Protein AF-A0A4Z0QCK4-F1 (afdb_monomer_lite)

Sequence (132 aa):
KCGLLWSREGRLFNYVGDRQLYKNLSPDSIRKEVDASLQRLGIDYIDIYMTHWQSVPPFFTPIAETVGVLNELKAEGKIRSIGAANVDVSHIREYLKHGELDIIQAKYSILDRALETELLPLCREHGIVVQG

Secondary structure (DSSP, 8-state):
-BSEESSSSSEEEEEETTEEEEE---HHHHHHHHHHHHHHHT-S-EEEEEESS--BTTB---HHHHHHHHHHHHHTTSEEEEEEES--HHHHHHHHHHS---EEE---BTTB-GGGTTHHHHHHHTT-EEE-

Foldseek 3Di:
DFFKDQDPPAQFDDDDDPTTIHGALALVRVVVVLVVVCVVVVHQAAAEDEAADAGDPPRHDQLLRSLVSVVVCCVVRNYVAYAYEPDDPVSQVSNVVNHDHAEYEYDDDPVDHVCVPGPVVVCVVRVHHYHD

Radius of gyration: 14.87 Å; chains: 1; bounding box: 38×32×38 Å

Structure (mmCIF, N/CA/C/O backbone):
data_AF-A0A4Z0QCK4-F1
#
_entry.id   AF-A0A4Z0QCK4-F1
#
loop_
_atom_site.group_PDB
_atom_site.id
_atom_site.type_symbol
_atom_site.label_atom_id
_atom_site.label_alt_id
_atom_site.label_comp_id
_atom_site.label_asym_id
_atom_site.label_entity_id
_atom_site.label_seq_id
_atom_site.pdbx_PDB_ins_code
_atom_site.Cartn_x
_atom_site.Cartn_y
_atom_site.Cartn_z
_atom_site.occupancy
_atom_site.B_iso_or_equiv
_atom_site.auth_seq_id
_atom_site.auth_comp_id
_atom_site.auth_asym_id
_atom_site.auth_atom_id
_atom_site.pdbx_PDB_model_num
ATOM 1 N N . LYS A 1 1 ? 1.645 -7.772 -2.024 1.00 94.50 1 LYS A N 1
ATOM 2 C CA . LYS A 1 1 ? 1.978 -6.330 -1.935 1.00 94.50 1 LYS A CA 1
ATOM 3 C C . LYS A 1 1 ? 2.578 -5.865 -3.260 1.00 94.50 1 LYS A C 1
ATOM 5 O O . LYS A 1 1 ? 3.187 -6.709 -3.907 1.00 94.50 1 LYS A O 1
ATOM 10 N N . CYS A 1 2 ? 2.446 -4.587 -3.613 1.00 96.94 2 CYS A N 1
ATOM 11 C CA . CYS A 1 2 ? 3.070 -3.937 -4.776 1.00 96.94 2 CYS A CA 1
ATOM 12 C C . CYS A 1 2 ? 4.034 -2.816 -4.367 1.00 96.94 2 CYS A C 1
ATOM 14 O O . CYS A 1 2 ? 4.131 -2.460 -3.187 1.00 96.94 2 CYS A O 1
ATOM 16 N N . GLY A 1 3 ? 4.717 -2.234 -5.348 1.00 95.81 3 GLY A N 1
ATOM 17 C CA . GLY A 1 3 ? 5.482 -1.005 -5.200 1.00 95.81 3 GLY A CA 1
ATOM 18 C C . GLY A 1 3 ? 6.969 -1.202 -4.939 1.00 95.81 3 GLY A C 1
ATOM 19 O O . GLY A 1 3 ? 7.667 -0.212 -4.725 1.00 95.81 3 GLY A O 1
ATOM 20 N N . LEU A 1 4 ? 7.461 -2.448 -4.933 1.00 94.75 4 LEU A N 1
ATOM 21 C CA . LEU A 1 4 ? 8.886 -2.775 -4.826 1.00 94.75 4 LEU A CA 1
ATOM 22 C C . LEU A 1 4 ? 9.293 -3.738 -5.940 1.00 94.75 4 LEU A C 1
ATOM 24 O O . LEU A 1 4 ? 8.845 -4.883 -5.977 1.00 94.75 4 LEU A O 1
ATOM 28 N N . LEU A 1 5 ? 10.192 -3.284 -6.807 1.00 92.88 5 LEU A N 1
ATOM 29 C CA . LEU A 1 5 ? 10.566 -3.972 -8.036 1.00 92.88 5 LEU A CA 1
ATOM 30 C C . LEU A 1 5 ? 12.066 -4.231 -8.113 1.00 92.88 5 LEU A C 1
ATOM 32 O O . LEU A 1 5 ? 12.880 -3.426 -7.663 1.00 92.88 5 LEU A O 1
ATOM 36 N N . TRP A 1 6 ? 12.430 -5.317 -8.790 1.00 89.50 6 TRP A N 1
ATOM 37 C CA . TRP A 1 6 ? 13.810 -5.591 -9.206 1.00 89.50 6 TRP A CA 1
ATOM 38 C C . TRP A 1 6 ? 14.199 -4.869 -10.510 1.00 89.50 6 TRP A C 1
ATOM 40 O O . TRP A 1 6 ? 15.356 -4.925 -10.923 1.00 89.50 6 TRP A O 1
ATOM 50 N N . SER A 1 7 ? 13.245 -4.220 -11.188 1.00 76.75 7 SER A N 1
ATOM 51 C CA . SER A 1 7 ? 13.502 -3.410 -12.381 1.00 76.75 7 SER A CA 1
ATOM 52 C C . SER A 1 7 ? 14.158 -2.083 -12.001 1.00 76.75 7 SER A C 1
ATOM 54 O O . SER A 1 7 ? 13.858 -1.508 -10.961 1.00 76.75 7 SER A O 1
ATOM 56 N N . ARG A 1 8 ? 15.014 -1.546 -12.878 1.00 80.81 8 ARG A N 1
ATOM 57 C CA . ARG A 1 8 ? 15.680 -0.241 -12.686 1.00 80.81 8 ARG A CA 1
ATOM 58 C C . ARG A 1 8 ? 14.771 0.970 -12.948 1.00 80.81 8 ARG A C 1
ATOM 60 O O . ARG A 1 8 ? 15.265 2.060 -13.217 1.00 80.81 8 ARG A O 1
ATOM 67 N N . GLU A 1 9 ? 13.458 0.778 -12.898 1.00 84.75 9 GLU A N 1
ATOM 68 C CA . GLU A 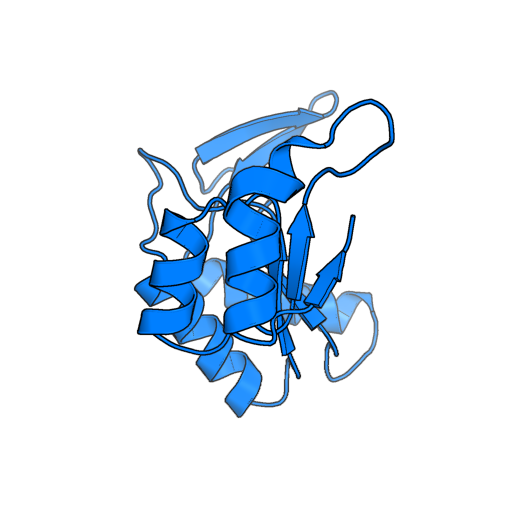1 9 ? 12.455 1.806 -13.169 1.00 84.75 9 GLU A CA 1
ATOM 69 C C . GLU A 1 9 ? 11.754 2.183 -11.862 1.00 84.75 9 GLU A C 1
ATOM 71 O O . GLU A 1 9 ? 10.862 1.477 -11.390 1.00 84.75 9 GLU A O 1
ATOM 76 N N . GLY A 1 10 ? 12.211 3.275 -11.251 1.00 91.31 10 GLY A N 1
ATOM 77 C CA . GLY A 1 10 ? 11.717 3.745 -9.962 1.00 91.31 10 GLY A CA 1
ATOM 78 C C . GLY A 1 10 ? 12.776 4.503 -9.164 1.00 91.31 10 GLY A C 1
ATOM 79 O O . GLY A 1 10 ? 13.892 4.754 -9.627 1.00 91.31 10 GLY A O 1
ATOM 80 N N . ARG A 1 11 ? 12.456 4.825 -7.909 1.00 93.19 11 ARG A N 1
ATOM 81 C CA . ARG A 1 11 ? 13.432 5.332 -6.934 1.00 93.19 11 ARG A CA 1
ATOM 82 C C . ARG A 1 11 ? 14.221 4.162 -6.353 1.00 93.19 11 ARG A C 1
ATOM 84 O O . ARG A 1 11 ? 13.617 3.282 -5.751 1.00 93.19 11 ARG A O 1
ATOM 91 N N . LEU A 1 12 ? 15.554 4.184 -6.429 1.00 94.12 12 LEU A N 1
ATOM 92 C CA . LEU A 1 12 ? 16.386 3.198 -5.725 1.00 94.12 12 LEU A CA 1
ATOM 93 C C . LEU A 1 12 ? 16.051 3.201 -4.224 1.00 94.12 12 LEU A C 1
ATOM 95 O O . LEU A 1 12 ? 16.148 4.239 -3.565 1.00 94.12 12 LEU A O 1
ATOM 99 N N . PHE A 1 13 ? 15.649 2.041 -3.712 1.00 93.25 13 PHE A N 1
ATOM 100 C CA . PHE A 1 13 ? 15.228 1.845 -2.331 1.00 93.25 13 PHE A CA 1
ATOM 101 C C . PHE A 1 13 ? 16.287 1.132 -1.502 1.00 93.25 13 PHE A C 1
ATOM 103 O O . PHE A 1 13 ? 16.621 1.611 -0.423 1.00 93.25 13 PHE A O 1
ATOM 110 N N . ASN A 1 14 ? 16.798 -0.004 -1.982 1.00 94.12 14 ASN A N 1
ATOM 111 C CA . ASN A 1 14 ? 17.777 -0.788 -1.235 1.00 94.12 14 ASN A CA 1
ATOM 112 C C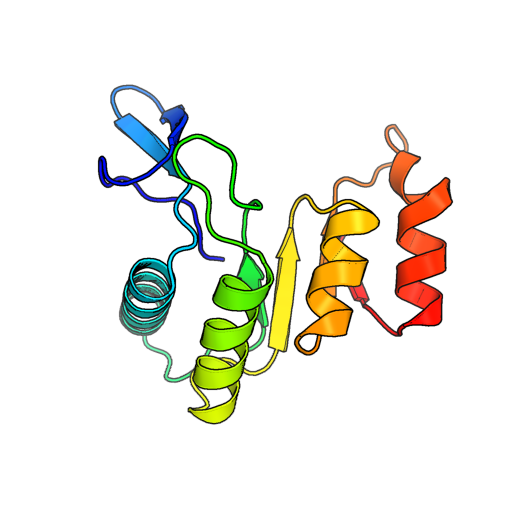 . ASN A 1 14 ? 18.616 -1.695 -2.149 1.00 94.12 14 ASN A C 1
ATOM 114 O O . ASN A 1 14 ? 18.288 -1.885 -3.321 1.00 94.12 14 ASN A O 1
ATOM 118 N N . TYR A 1 15 ? 19.667 -2.285 -1.585 1.00 93.50 15 TYR A N 1
ATOM 119 C CA . TYR A 1 15 ? 20.454 -3.360 -2.178 1.00 93.50 15 TYR A CA 1
ATOM 120 C C . TYR A 1 15 ? 20.185 -4.672 -1.436 1.00 93.50 15 TYR A C 1
ATOM 122 O O . TYR A 1 15 ? 20.148 -4.706 -0.208 1.00 93.50 15 TYR A O 1
ATOM 130 N N . VAL A 1 16 ? 20.008 -5.760 -2.183 1.00 91.50 16 VAL A N 1
ATOM 131 C CA . VAL A 1 16 ? 19.875 -7.122 -1.655 1.00 91.50 16 VAL A CA 1
ATOM 132 C C . VAL A 1 16 ? 20.945 -7.974 -2.324 1.00 91.50 16 VAL A C 1
ATOM 134 O O . VAL A 1 16 ? 20.767 -8.444 -3.447 1.00 91.50 16 VAL A O 1
ATOM 137 N N . GLY A 1 17 ? 22.088 -8.117 -1.650 1.00 92.50 17 GLY A N 1
ATOM 138 C CA . GLY A 1 17 ? 23.292 -8.672 -2.266 1.00 92.50 17 GLY A CA 1
ATOM 139 C C . GLY A 1 17 ? 23.774 -7.780 -3.412 1.00 92.50 17 GLY A C 1
ATOM 140 O O . GLY A 1 17 ? 24.029 -6.595 -3.216 1.00 92.50 17 GLY A O 1
ATOM 141 N N . ASP A 1 18 ? 23.863 -8.348 -4.609 1.00 92.38 18 ASP A N 1
ATOM 142 C CA . ASP A 1 18 ? 24.233 -7.667 -5.854 1.00 92.38 18 ASP A CA 1
ATOM 143 C C . ASP A 1 18 ? 23.038 -7.026 -6.585 1.00 92.38 18 ASP A C 1
ATOM 145 O O . ASP A 1 18 ? 23.212 -6.335 -7.592 1.00 92.38 18 ASP A O 1
ATOM 149 N N . ARG A 1 19 ? 21.811 -7.230 -6.090 1.00 91.94 19 ARG A N 1
ATOM 150 C CA . ARG A 1 19 ? 20.585 -6.738 -6.729 1.00 91.94 19 ARG A CA 1
ATOM 151 C C . ARG A 1 19 ? 20.132 -5.413 -6.143 1.00 91.94 19 ARG A C 1
ATOM 153 O O . ARG A 1 19 ? 20.203 -5.185 -4.939 1.00 91.94 19 ARG A O 1
ATOM 160 N N . GLN A 1 20 ? 19.587 -4.564 -7.004 1.00 94.19 20 GLN A N 1
ATOM 161 C CA . GLN A 1 20 ? 18.966 -3.298 -6.629 1.00 94.19 20 GLN A CA 1
ATOM 162 C C . GLN A 1 20 ? 17.447 -3.456 -6.570 1.00 94.19 20 GLN A C 1
ATOM 164 O O . GLN A 1 20 ? 16.845 -4.087 -7.438 1.00 94.19 20 GLN A O 1
ATOM 169 N N . LEU A 1 21 ? 16.841 -2.867 -5.545 1.00 93.94 21 LEU A N 1
ATOM 170 C CA . LEU A 1 21 ? 15.402 -2.835 -5.325 1.00 93.94 21 LEU A CA 1
ATOM 171 C C . LEU A 1 21 ? 14.915 -1.393 -5.462 1.00 93.94 21 LEU A C 1
ATOM 173 O O . LEU A 1 21 ? 15.510 -0.482 -4.881 1.00 93.94 21 LEU A O 1
ATOM 177 N N . TYR A 1 22 ? 13.834 -1.187 -6.203 1.00 95.31 22 TYR A N 1
ATOM 178 C CA . TYR A 1 22 ? 13.304 0.129 -6.550 1.00 95.31 22 TYR A CA 1
ATOM 179 C C . TYR A 1 22 ? 11.860 0.291 -6.082 1.00 95.31 22 TYR A C 1
ATOM 181 O O . TYR A 1 22 ? 11.093 -0.667 -6.088 1.00 95.31 22 TYR A O 1
ATOM 189 N N . LYS A 1 23 ? 11.489 1.512 -5.692 1.00 95.62 23 LYS A N 1
ATOM 190 C CA . LYS A 1 23 ? 10.113 1.929 -5.415 1.00 95.62 23 LYS A CA 1
ATOM 191 C C . LYS A 1 23 ? 9.468 2.499 -6.670 1.00 95.62 23 LYS A C 1
ATOM 193 O O . LYS A 1 23 ? 10.010 3.442 -7.249 1.00 95.62 23 LYS A O 1
ATOM 198 N N . ASN A 1 24 ? 8.304 1.975 -7.033 1.00 97.19 24 ASN A N 1
ATOM 199 C CA . ASN A 1 24 ? 7.500 2.473 -8.143 1.00 97.19 24 ASN A CA 1
ATOM 200 C C . ASN A 1 24 ? 6.027 2.124 -7.903 1.00 97.19 24 ASN A C 1
ATOM 202 O O . ASN A 1 24 ? 5.674 0.953 -7.886 1.00 97.19 24 ASN A O 1
ATOM 206 N N . LEU A 1 25 ? 5.187 3.137 -7.698 1.00 97.44 25 LEU A N 1
ATOM 207 C CA . LEU A 1 25 ? 3.741 2.977 -7.515 1.00 97.44 25 LEU A CA 1
ATOM 208 C C . LEU A 1 25 ? 2.946 3.577 -8.680 1.00 97.44 25 LEU A C 1
ATOM 210 O O . LEU A 1 25 ? 1.785 3.937 -8.508 1.00 97.44 25 LEU A O 1
ATOM 214 N N . SER A 1 26 ? 3.549 3.698 -9.866 1.00 97.62 26 SER A N 1
ATOM 215 C CA . SER A 1 26 ? 2.801 4.136 -11.042 1.00 97.62 26 SER A CA 1
ATOM 216 C C . SER A 1 26 ? 1.657 3.156 -11.350 1.00 97.62 26 SER A C 1
ATOM 218 O O . SER A 1 26 ? 1.810 1.947 -11.123 1.00 97.62 26 SER A O 1
ATOM 220 N N . PRO A 1 27 ? 0.526 3.637 -11.899 1.00 98.06 27 PRO A N 1
ATOM 221 C CA . PRO A 1 27 ? -0.589 2.775 -12.289 1.00 98.06 27 PRO A CA 1
ATOM 222 C C . PRO A 1 27 ? -0.165 1.577 -13.150 1.00 98.06 27 PRO A C 1
ATOM 224 O O . PRO A 1 27 ? -0.535 0.435 -12.869 1.00 98.06 27 PRO A O 1
ATOM 227 N N . ASP A 1 28 ? 0.702 1.818 -14.134 1.00 97.62 28 ASP A N 1
ATOM 228 C CA . ASP A 1 28 ? 1.231 0.779 -15.019 1.00 97.62 28 ASP A CA 1
ATOM 229 C C . ASP A 1 28 ? 2.064 -0.269 -14.275 1.00 97.62 28 ASP A C 1
ATOM 231 O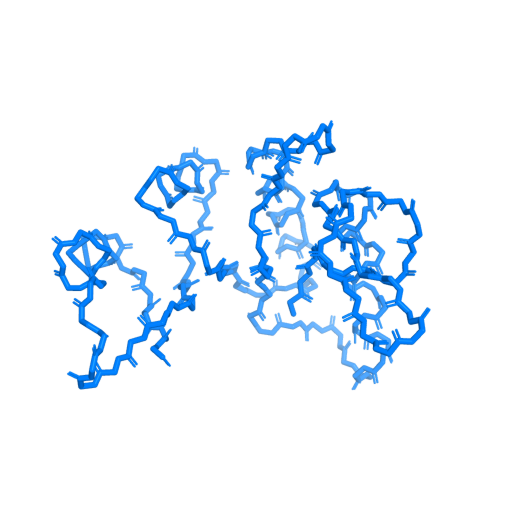 O . ASP A 1 28 ? 1.984 -1.460 -14.588 1.00 97.62 28 ASP A O 1
ATOM 235 N N . SER A 1 29 ? 2.868 0.151 -13.290 1.00 97.62 29 SER A N 1
ATOM 236 C CA . SER A 1 29 ? 3.632 -0.778 -12.454 1.00 97.62 29 SER A CA 1
ATOM 237 C C . SER A 1 29 ? 2.696 -1.669 -11.653 1.00 97.62 29 SER A C 1
ATOM 239 O O . SER A 1 29 ? 2.816 -2.892 -11.696 1.00 97.62 29 SER A O 1
ATOM 241 N N . ILE A 1 30 ? 1.717 -1.066 -10.978 1.00 98.38 30 ILE A N 1
ATOM 242 C CA . ILE A 1 30 ? 0.782 -1.781 -10.107 1.00 98.38 30 ILE A CA 1
ATOM 243 C C . ILE A 1 30 ? -0.020 -2.818 -10.904 1.00 98.38 30 ILE A C 1
ATOM 245 O O . ILE A 1 30 ? -0.154 -3.956 -10.451 1.00 98.38 30 ILE A O 1
ATOM 249 N N . ARG A 1 31 ? -0.482 -2.477 -12.117 1.00 98.44 31 ARG A N 1
ATOM 250 C CA . ARG A 1 31 ? -1.171 -3.424 -13.014 1.00 98.44 31 ARG A CA 1
ATOM 251 C C . ARG A 1 31 ? -0.284 -4.609 -13.405 1.00 98.44 31 ARG A C 1
ATOM 253 O O . ARG A 1 31 ? -0.705 -5.758 -13.300 1.00 98.44 31 ARG A O 1
ATOM 260 N N . LYS A 1 32 ? 0.974 -4.359 -13.778 1.00 97.88 32 LYS A N 1
ATOM 261 C CA . LYS A 1 32 ? 1.931 -5.437 -14.088 1.00 97.88 32 LYS A CA 1
ATOM 262 C C . LYS A 1 32 ? 2.222 -6.309 -12.863 1.00 97.88 32 LYS A C 1
ATOM 264 O O . LYS A 1 32 ? 2.315 -7.530 -12.973 1.00 97.88 32 LYS A O 1
ATOM 269 N N . GLU A 1 33 ? 2.376 -5.697 -11.690 1.00 98.12 33 GLU A N 1
ATOM 270 C CA . GLU A 1 33 ? 2.683 -6.398 -10.443 1.00 98.12 33 GLU A CA 1
ATOM 271 C C . GLU A 1 33 ? 1.535 -7.289 -9.964 1.00 98.12 33 GLU A C 1
ATOM 273 O O . GLU A 1 33 ? 1.801 -8.395 -9.475 1.00 98.12 33 GLU A O 1
ATOM 278 N N . VAL A 1 34 ? 0.279 -6.839 -10.082 1.00 98.44 34 VAL A N 1
ATOM 279 C CA . VAL A 1 34 ? -0.885 -7.647 -9.692 1.00 98.44 34 VAL A CA 1
ATOM 280 C C . VAL A 1 34 ? -1.056 -8.831 -10.637 1.00 98.44 34 VAL A C 1
ATOM 28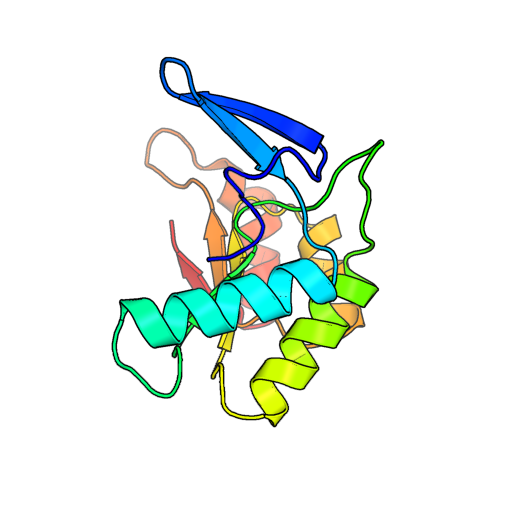2 O O . VAL A 1 34 ? -1.141 -9.955 -10.149 1.00 98.44 34 VAL A O 1
ATOM 285 N N . ASP A 1 35 ? -0.950 -8.631 -11.955 1.00 98.31 35 ASP A N 1
ATOM 286 C CA . ASP A 1 35 ? -1.064 -9.712 -12.944 1.00 98.31 35 ASP A CA 1
ATOM 287 C C . ASP A 1 35 ? 0.031 -10.765 -12.744 1.00 98.31 35 ASP A C 1
ATOM 289 O O . ASP A 1 35 ? -0.238 -11.966 -12.672 1.00 98.31 35 ASP A O 1
ATOM 293 N N . ALA A 1 36 ? 1.273 -10.321 -12.536 1.00 97.94 36 ALA A N 1
ATOM 294 C CA . ALA A 1 36 ? 2.375 -11.225 -12.237 1.00 97.94 36 ALA A CA 1
ATOM 295 C C . ALA A 1 36 ? 2.193 -11.944 -10.886 1.00 97.94 36 ALA A C 1
ATOM 297 O O . ALA A 1 36 ? 2.684 -13.059 -10.709 1.00 97.94 36 ALA A O 1
ATOM 298 N N . SER A 1 37 ? 1.520 -11.324 -9.911 1.00 98.19 37 SER A N 1
ATOM 299 C CA . SER A 1 37 ? 1.217 -11.960 -8.621 1.00 98.19 37 SER A CA 1
ATOM 300 C C . SER A 1 37 ? 0.153 -13.043 -8.763 1.00 98.19 37 SER A C 1
ATOM 302 O O . SER A 1 37 ? 0.374 -14.149 -8.273 1.00 98.19 37 SER A O 1
ATOM 304 N N . LEU A 1 38 ? -0.940 -12.748 -9.468 1.00 98.56 38 LEU A N 1
ATOM 305 C CA . LEU A 1 38 ? -2.007 -13.702 -9.781 1.00 98.56 38 LEU A CA 1
ATOM 306 C C . LEU A 1 38 ? -1.447 -14.919 -10.525 1.00 98.56 38 LEU A C 1
ATOM 308 O O . LEU A 1 38 ? -1.636 -16.053 -10.091 1.00 98.56 38 LEU A O 1
ATOM 312 N N . GLN A 1 39 ? -0.635 -14.681 -11.562 1.00 98.50 39 GLN A N 1
ATOM 313 C CA . GLN A 1 39 ? 0.015 -15.746 -12.327 1.00 98.50 39 GLN A CA 1
ATOM 314 C C . GLN A 1 39 ? 0.929 -16.624 -11.460 1.00 98.50 39 GLN A C 1
ATOM 316 O O . GLN A 1 39 ? 0.874 -17.847 -11.556 1.00 98.50 39 GLN A O 1
ATOM 321 N N . ARG A 1 40 ? 1.780 -16.024 -10.612 1.00 98.38 40 ARG A N 1
ATOM 322 C CA . ARG A 1 40 ? 2.699 -16.785 -9.742 1.00 98.38 40 ARG A CA 1
ATOM 323 C C . ARG A 1 40 ? 1.969 -17.630 -8.704 1.00 98.38 40 ARG A C 1
ATOM 325 O O . ARG A 1 40 ? 2.467 -18.691 -8.344 1.00 98.38 40 ARG A O 1
ATOM 332 N N . LEU A 1 41 ? 0.853 -17.126 -8.185 1.00 98.19 41 LEU A N 1
ATOM 333 C CA . LEU A 1 41 ? 0.064 -17.809 -7.163 1.00 98.19 41 LEU A CA 1
ATOM 334 C C . LEU A 1 41 ? -0.923 -18.820 -7.761 1.00 98.19 41 LEU A C 1
ATOM 336 O O . LEU A 1 41 ? -1.383 -19.693 -7.033 1.00 98.19 41 LEU A O 1
ATOM 340 N N . GLY A 1 42 ? -1.230 -18.725 -9.058 1.00 98.44 42 GLY A N 1
ATOM 341 C CA . GLY A 1 42 ? -2.214 -19.585 -9.715 1.00 98.44 42 GLY A CA 1
ATOM 342 C C . GLY A 1 42 ? -3.637 -19.346 -9.206 1.00 98.44 42 GLY A C 1
ATOM 343 O O . GLY A 1 42 ? -4.393 -20.301 -9.056 1.00 98.44 42 GLY A O 1
ATOM 344 N N . ILE A 1 43 ? -3.973 -18.091 -8.894 1.00 98.56 43 ILE A N 1
ATOM 345 C CA . ILE A 1 43 ? -5.282 -17.672 -8.371 1.00 98.56 43 ILE A CA 1
ATOM 346 C C . ILE A 1 43 ? -5.855 -16.535 -9.218 1.00 98.56 43 ILE A C 1
ATOM 348 O O . ILE A 1 43 ? -5.101 -15.749 -9.790 1.00 98.56 43 ILE A O 1
ATOM 352 N N . ASP A 1 44 ? -7.181 -16.417 -9.242 1.00 98.12 44 ASP A N 1
ATOM 353 C CA . ASP A 1 44 ? -7.883 -15.420 -10.062 1.00 98.12 44 ASP A CA 1
ATOM 354 C C . ASP A 1 44 ? -8.033 -14.055 -9.372 1.00 98.12 44 ASP A C 1
ATOM 356 O O . ASP A 1 44 ? -8.232 -13.039 -10.036 1.00 98.12 44 ASP A O 1
ATOM 360 N N . TYR A 1 45 ? -7.920 -14.012 -8.041 1.00 98.69 45 TYR A N 1
ATOM 361 C CA . TYR A 1 45 ? -8.013 -12.780 -7.261 1.00 98.69 45 TYR A CA 1
ATOM 362 C C . TYR A 1 45 ? -7.137 -12.829 -6.002 1.00 98.69 45 TYR A C 1
ATOM 364 O O . TYR A 1 45 ? -6.790 -13.901 -5.509 1.00 98.69 45 TYR A O 1
ATOM 372 N N . ILE A 1 46 ? -6.818 -11.659 -5.445 1.00 98.75 46 ILE A N 1
ATOM 373 C CA . ILE A 1 46 ? -6.123 -11.507 -4.158 1.00 98.75 46 ILE A CA 1
ATOM 374 C C . ILE A 1 46 ? -7.085 -10.898 -3.133 1.00 98.75 46 ILE A C 1
ATOM 376 O O . ILE A 1 46 ? -7.626 -9.819 -3.362 1.00 98.75 46 ILE A O 1
ATOM 380 N N . ASP A 1 47 ? -7.278 -11.544 -1.978 1.00 98.62 47 ASP A N 1
ATOM 381 C CA . ASP A 1 47 ? -8.168 -11.009 -0.937 1.00 98.62 47 ASP A CA 1
ATOM 382 C C . ASP A 1 47 ? -7.721 -9.624 -0.452 1.00 98.62 47 ASP A C 1
ATOM 384 O O . ASP A 1 47 ? -8.511 -8.690 -0.449 1.00 98.62 47 ASP A O 1
ATOM 388 N N . ILE A 1 48 ? -6.441 -9.460 -0.107 1.00 98.25 48 ILE A N 1
ATOM 389 C CA . ILE A 1 48 ? -5.886 -8.188 0.372 1.00 98.25 48 ILE A CA 1
ATOM 390 C C . ILE A 1 48 ? -4.655 -7.824 -0.453 1.00 98.25 48 ILE A C 1
ATOM 392 O O . ILE A 1 48 ? -3.614 -8.486 -0.373 1.00 98.25 48 ILE A O 1
ATOM 396 N N . TYR A 1 49 ? -4.741 -6.734 -1.214 1.00 98.50 49 TYR A N 1
ATOM 397 C CA . TYR A 1 49 ? -3.611 -6.203 -1.965 1.00 98.50 49 TYR A CA 1
ATOM 398 C C . TYR A 1 49 ? -3.138 -4.886 -1.361 1.00 98.50 49 TYR A C 1
ATOM 400 O O . TYR A 1 49 ? -3.922 -3.965 -1.163 1.00 98.50 49 TYR A O 1
ATOM 408 N N . MET A 1 50 ? -1.843 -4.810 -1.035 1.00 98.56 50 MET A N 1
ATOM 409 C CA . MET A 1 50 ? -1.292 -3.672 -0.297 1.00 98.56 50 MET A CA 1
ATOM 410 C C . MET A 1 50 ? -0.132 -2.992 -1.010 1.00 98.56 50 MET A C 1
ATOM 412 O O . MET A 1 50 ? 0.761 -3.683 -1.508 1.00 98.56 50 MET A O 1
ATOM 416 N N . THR A 1 51 ? -0.044 -1.666 -0.925 1.00 98.31 51 THR A N 1
ATOM 417 C CA . THR A 1 51 ? 1.210 -0.959 -1.226 1.00 98.31 51 THR A CA 1
ATOM 418 C C . THR A 1 51 ? 2.250 -1.277 -0.161 1.00 98.31 51 THR A C 1
ATOM 420 O O . THR A 1 51 ? 1.971 -1.162 1.033 1.00 98.31 51 THR A O 1
ATOM 423 N N . HIS A 1 52 ? 3.457 -1.673 -0.557 1.00 97.25 52 HIS A N 1
ATOM 424 C CA . HIS A 1 52 ? 4.512 -2.010 0.398 1.00 97.25 52 HIS A CA 1
ATOM 425 C C . HIS A 1 52 ? 5.111 -0.757 1.052 1.00 97.25 52 HIS A C 1
ATOM 427 O O . HIS A 1 52 ? 5.404 -0.762 2.243 1.00 97.25 52 HIS A O 1
ATOM 433 N N . TRP A 1 53 ? 5.284 0.308 0.278 1.00 96.75 53 TRP A N 1
ATOM 434 C CA . TRP A 1 53 ? 5.766 1.611 0.724 1.00 96.75 53 TRP A CA 1
ATOM 435 C C . TRP A 1 53 ? 5.167 2.682 -0.171 1.00 96.75 53 TRP A C 1
ATOM 437 O O . TRP A 1 53 ? 5.003 2.428 -1.360 1.00 96.75 53 TRP A O 1
ATOM 447 N N . GLN A 1 54 ? 4.934 3.878 0.367 1.00 96.44 54 GLN A N 1
ATOM 448 C CA . GLN A 1 54 ? 4.504 5.012 -0.449 1.00 96.44 54 GLN A CA 1
ATOM 449 C C . GLN A 1 54 ? 5.633 5.513 -1.362 1.00 96.44 54 GLN A C 1
ATOM 451 O O . GLN A 1 54 ? 6.828 5.305 -1.092 1.00 96.44 54 GLN A O 1
ATOM 456 N N . SER A 1 55 ? 5.236 6.135 -2.473 1.00 94.94 55 SER A N 1
ATOM 457 C CA . SER A 1 55 ? 6.154 6.692 -3.463 1.00 94.94 55 SER A CA 1
ATOM 458 C C . SER A 1 55 ? 6.898 7.894 -2.872 1.00 94.94 55 SER A C 1
ATOM 460 O O . SER A 1 55 ? 6.411 8.564 -1.962 1.00 94.94 55 SER A O 1
ATOM 462 N N . VAL A 1 56 ? 8.108 8.163 -3.364 1.00 92.81 56 VAL A N 1
ATOM 463 C CA . VAL A 1 56 ? 8.935 9.271 -2.867 1.00 92.81 56 VAL A CA 1
ATOM 464 C C . VAL A 1 56 ? 9.719 9.907 -4.020 1.00 92.81 56 VAL A C 1
ATOM 466 O O . VAL A 1 56 ? 10.108 9.198 -4.951 1.00 92.81 56 VAL A O 1
ATOM 469 N N . PRO A 1 57 ? 10.024 11.217 -3.968 1.00 92.94 57 PRO A N 1
ATOM 470 C CA . PRO A 1 57 ? 10.837 11.876 -4.988 1.00 92.94 57 PRO A CA 1
ATOM 471 C C . PRO A 1 57 ? 12.204 11.199 -5.232 1.00 92.94 57 PRO A C 1
ATOM 473 O O . PRO A 1 57 ? 12.767 10.591 -4.315 1.00 92.94 57 PRO A O 1
ATOM 476 N N . PRO A 1 58 ? 12.799 11.324 -6.436 1.00 92.38 58 PRO A N 1
ATOM 477 C CA . PRO A 1 58 ? 12.256 12.021 -7.605 1.00 92.38 58 PRO A CA 1
ATOM 478 C C . PRO A 1 58 ? 11.261 11.176 -8.417 1.00 92.38 58 PRO A C 1
ATOM 480 O O . PRO A 1 58 ? 10.640 11.702 -9.330 1.00 92.38 58 PRO A O 1
ATOM 483 N N . PHE A 1 59 ? 11.091 9.890 -8.092 1.00 93.12 59 PHE A N 1
ATOM 484 C CA . PHE A 1 59 ? 10.133 9.009 -8.760 1.00 93.12 59 PHE A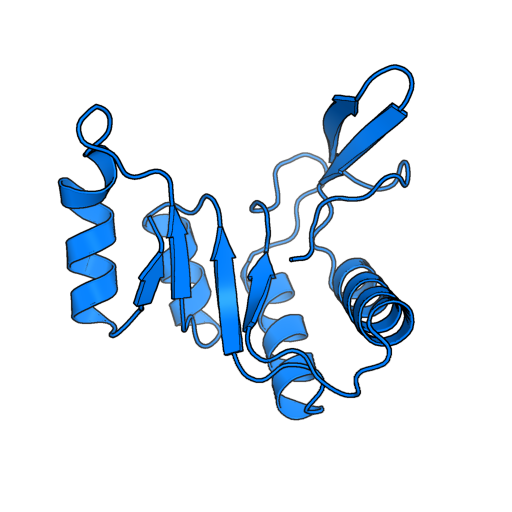 CA 1
ATOM 485 C C . PHE A 1 59 ? 8.834 8.962 -7.948 1.00 93.12 59 PHE A C 1
ATOM 487 O O . PHE A 1 59 ? 8.557 8.012 -7.212 1.00 93.12 59 PHE A O 1
ATOM 494 N N . PHE A 1 60 ? 8.097 10.068 -8.005 1.00 96.12 60 PHE A N 1
ATOM 495 C CA . PHE A 1 60 ? 6.909 10.292 -7.194 1.00 96.12 60 PHE A CA 1
ATOM 496 C C . PHE A 1 60 ? 5.640 9.970 -7.983 1.00 96.12 60 PHE A C 1
ATOM 498 O O . PHE A 1 60 ? 5.445 10.472 -9.086 1.00 96.12 60 PHE A O 1
ATOM 505 N N . THR A 1 61 ? 4.769 9.173 -7.375 1.00 98.00 61 THR A N 1
ATOM 506 C CA . THR A 1 61 ? 3.400 8.931 -7.835 1.00 98.00 61 THR A CA 1
ATOM 507 C C . THR A 1 61 ? 2.447 9.357 -6.721 1.00 98.00 61 THR A C 1
ATOM 509 O O . THR A 1 61 ? 2.512 8.774 -5.633 1.00 98.00 61 THR A O 1
ATOM 512 N N . PRO A 1 62 ? 1.578 10.355 -6.938 1.00 97.88 62 PRO A N 1
ATOM 513 C CA . PRO A 1 62 ? 0.585 10.755 -5.950 1.00 97.88 62 PRO A CA 1
ATOM 514 C C . PRO A 1 62 ? -0.256 9.567 -5.466 1.00 97.88 62 PRO A C 1
ATOM 516 O O . PRO A 1 62 ? -0.641 8.704 -6.257 1.00 97.88 62 PRO A O 1
ATOM 519 N N . ILE A 1 63 ? -0.603 9.553 -4.175 1.00 98.25 63 ILE A N 1
ATOM 520 C CA . ILE A 1 63 ? -1.482 8.514 -3.611 1.00 98.25 63 ILE A CA 1
ATOM 521 C C . ILE A 1 63 ? -2.820 8.467 -4.354 1.00 98.25 63 ILE A C 1
ATOM 523 O O . ILE A 1 63 ? -3.334 7.380 -4.570 1.00 98.25 63 ILE A O 1
ATOM 527 N N . ALA A 1 64 ? -3.334 9.605 -4.828 1.00 98.31 64 ALA A N 1
ATOM 528 C CA . ALA A 1 64 ? -4.540 9.663 -5.653 1.00 98.31 64 ALA A CA 1
ATOM 529 C C . ALA A 1 64 ? -4.477 8.735 -6.881 1.00 98.31 64 ALA A C 1
ATOM 531 O O . ALA A 1 64 ? -5.409 7.977 -7.133 1.00 98.31 64 ALA A O 1
ATOM 532 N N . GLU A 1 65 ? -3.361 8.746 -7.616 1.00 98.50 65 GLU A N 1
ATOM 533 C CA . GLU A 1 65 ? -3.167 7.891 -8.796 1.00 98.50 65 GLU A CA 1
ATOM 534 C C . GLU A 1 65 ? -3.005 6.419 -8.400 1.00 98.50 65 GLU A C 1
ATOM 536 O O . GLU A 1 65 ? -3.564 5.530 -9.041 1.00 98.50 65 GLU A O 1
ATOM 541 N N . THR A 1 66 ? -2.281 6.164 -7.305 1.00 98.44 66 THR A N 1
ATOM 542 C CA . THR A 1 66 ? -2.115 4.815 -6.739 1.00 98.44 66 THR A CA 1
ATOM 543 C C . THR A 1 66 ? -3.463 4.223 -6.316 1.00 98.44 66 THR A C 1
ATOM 545 O O . THR A 1 66 ? -3.774 3.081 -6.638 1.00 98.44 66 THR A O 1
ATOM 548 N N . VAL A 1 67 ? -4.292 4.993 -5.614 1.00 98.44 67 VAL A N 1
ATOM 549 C CA . VAL A 1 67 ? -5.623 4.570 -5.161 1.00 98.44 67 VAL A CA 1
ATOM 550 C C . VAL A 1 67 ? -6.573 4.414 -6.341 1.00 98.44 67 VAL A C 1
ATOM 552 O O . VAL A 1 67 ? -7.325 3.446 -6.370 1.00 98.44 67 VAL A O 1
ATOM 555 N N . GLY A 1 68 ? -6.491 5.292 -7.345 1.00 98.50 68 GLY A N 1
ATOM 556 C CA . GLY A 1 68 ? -7.265 5.175 -8.581 1.00 98.50 68 GLY A CA 1
ATOM 557 C C . GLY A 1 68 ? -7.098 3.805 -9.238 1.00 98.50 68 GLY A C 1
ATOM 558 O O . GLY A 1 68 ? -8.084 3.099 -9.443 1.00 98.50 68 GLY A O 1
ATOM 559 N N . VAL A 1 69 ? -5.855 3.366 -9.462 1.00 98.69 69 VAL A N 1
ATOM 560 C CA . VAL A 1 69 ? -5.612 2.040 -10.054 1.00 98.69 69 VAL A CA 1
ATOM 561 C C . VAL A 1 69 ? -6.012 0.891 -9.124 1.00 98.69 69 VAL A C 1
ATOM 563 O O . VAL A 1 69 ? -6.498 -0.135 -9.590 1.00 98.69 69 VAL 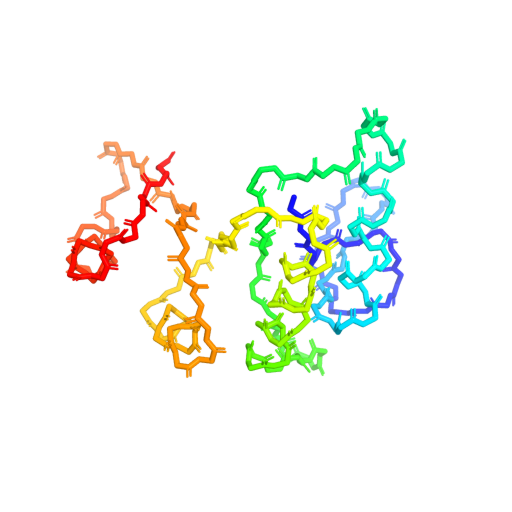A O 1
ATOM 566 N N . LEU A 1 70 ? -5.856 1.035 -7.805 1.00 98.69 70 LEU A N 1
ATOM 567 C CA . LEU A 1 70 ? -6.290 0.008 -6.853 1.00 98.69 70 LEU A CA 1
ATOM 568 C C . LEU A 1 70 ? -7.818 -0.146 -6.857 1.00 98.69 70 LEU A C 1
ATOM 570 O O . LEU A 1 70 ? -8.315 -1.271 -6.827 1.00 98.69 70 LEU A O 1
ATOM 574 N N . ASN A 1 71 ? -8.558 0.957 -6.969 1.00 98.38 71 ASN A N 1
ATOM 575 C CA . ASN A 1 71 ? -10.012 0.943 -7.116 1.00 98.38 71 ASN A CA 1
ATOM 576 C C . ASN A 1 71 ? -10.437 0.266 -8.425 1.00 98.38 71 ASN A C 1
ATOM 578 O O . ASN A 1 71 ? -11.359 -0.547 -8.415 1.00 98.38 71 ASN A O 1
ATOM 582 N N . GLU A 1 72 ? -9.751 0.547 -9.537 1.00 98.62 72 GLU A N 1
ATOM 583 C CA . GLU A 1 72 ? -9.996 -0.135 -10.815 1.00 98.62 72 GLU A CA 1
ATOM 584 C C . GLU A 1 72 ? -9.766 -1.647 -10.691 1.00 98.62 72 GLU A C 1
ATOM 586 O O . GLU A 1 72 ? -10.624 -2.435 -11.074 1.00 98.62 72 GLU A O 1
ATOM 591 N N . LEU A 1 73 ? -8.659 -2.070 -10.073 1.00 98.62 73 LEU A N 1
ATOM 592 C CA . LEU A 1 73 ? -8.363 -3.487 -9.843 1.00 98.62 73 LEU A CA 1
ATOM 593 C C . LEU A 1 73 ? -9.389 -4.170 -8.927 1.00 98.62 73 LEU A C 1
ATOM 595 O O . LEU A 1 73 ? -9.683 -5.355 -9.111 1.00 98.62 73 LEU A O 1
ATOM 599 N N . LYS A 1 74 ? -9.934 -3.437 -7.947 1.00 98.44 74 LYS A N 1
ATOM 600 C CA . LYS A 1 74 ? -11.020 -3.914 -7.081 1.00 98.44 74 LYS A CA 1
ATOM 601 C C . LYS A 1 74 ? -12.313 -4.080 -7.882 1.00 98.44 74 LYS A C 1
ATOM 603 O O . LYS A 1 74 ? -12.961 -5.118 -7.780 1.00 98.44 74 LYS A O 1
ATOM 608 N N . ALA A 1 75 ? -12.647 -3.113 -8.737 1.00 98.38 75 ALA A N 1
ATOM 609 C CA . ALA A 1 75 ? -13.804 -3.180 -9.633 1.00 98.38 75 ALA A CA 1
ATOM 610 C C . ALA A 1 75 ? -13.685 -4.301 -10.685 1.00 98.38 75 ALA A C 1
ATOM 612 O O . ALA A 1 75 ? -14.675 -4.952 -11.005 1.00 98.38 75 ALA A O 1
ATOM 613 N N . GLU A 1 76 ? -12.473 -4.573 -11.176 1.00 98.44 76 GLU A N 1
ATOM 614 C CA . GLU A 1 76 ? -12.155 -5.702 -12.063 1.00 98.44 76 GLU A CA 1
ATOM 615 C C . GLU A 1 76 ? -12.234 -7.069 -11.353 1.00 98.44 76 GLU A C 1
ATOM 617 O O . GLU A 1 76 ? -12.150 -8.108 -12.006 1.00 98.44 76 GLU A O 1
ATOM 622 N N . GLY A 1 77 ? -12.363 -7.096 -10.022 1.00 98.50 77 GLY A N 1
ATOM 623 C CA . GLY A 1 77 ? -12.407 -8.322 -9.221 1.00 98.50 77 GLY A CA 1
ATOM 624 C C . GLY A 1 77 ? -11.047 -8.995 -9.009 1.00 98.50 77 GLY A C 1
ATOM 625 O O . GLY A 1 77 ? -10.990 -10.058 -8.393 1.00 98.50 77 GLY A O 1
ATOM 626 N N . LYS A 1 78 ? -9.947 -8.380 -9.466 1.00 98.69 78 LYS A N 1
ATOM 627 C CA . LYS A 1 78 ? -8.576 -8.889 -9.277 1.00 98.69 78 LYS A CA 1
ATOM 628 C C . LYS A 1 78 ? -8.112 -8.791 -7.828 1.00 98.69 78 LYS A C 1
ATOM 630 O O . LYS A 1 78 ? -7.271 -9.578 -7.392 1.00 98.69 78 LYS A O 1
ATOM 635 N N . ILE A 1 79 ? -8.640 -7.824 -7.080 1.00 98.75 79 ILE A N 1
ATOM 636 C CA . ILE A 1 79 ? -8.398 -7.674 -5.643 1.00 98.75 79 ILE A CA 1
ATOM 637 C C . ILE A 1 79 ? -9.727 -7.465 -4.912 1.00 98.75 79 ILE A C 1
ATOM 639 O O . ILE A 1 79 ? -10.663 -6.925 -5.494 1.00 98.75 79 ILE A O 1
ATOM 643 N N . ARG A 1 80 ? -9.830 -7.874 -3.643 1.00 98.38 80 ARG A N 1
ATOM 644 C CA . ARG A 1 80 ? -11.061 -7.676 -2.846 1.00 98.38 80 ARG A CA 1
ATOM 645 C C . ARG A 1 80 ? -10.957 -6.552 -1.826 1.00 98.38 80 ARG A C 1
ATOM 647 O O . ARG A 1 80 ? -11.955 -5.895 -1.548 1.00 98.38 80 ARG A O 1
ATOM 654 N N . SER A 1 81 ? -9.755 -6.308 -1.322 1.00 98.50 81 SER A N 1
ATOM 655 C CA . SER A 1 81 ? -9.478 -5.280 -0.328 1.00 98.50 81 SER A CA 1
ATOM 656 C C . SER A 1 81 ? -8.170 -4.559 -0.621 1.00 98.50 81 SER A C 1
ATOM 658 O O . SER A 1 81 ? -7.206 -5.145 -1.128 1.00 98.50 81 SER A O 1
ATOM 660 N N . ILE A 1 82 ? -8.145 -3.280 -0.263 1.00 98.69 82 ILE A N 1
ATOM 661 C CA . ILE A 1 82 ? -7.015 -2.374 -0.414 1.00 98.69 82 ILE A CA 1
ATOM 662 C C . ILE A 1 82 ? -6.354 -2.199 0.946 1.00 98.69 82 ILE A C 1
ATOM 664 O O . ILE A 1 82 ? -7.004 -1.870 1.936 1.00 98.69 82 ILE A O 1
ATOM 668 N N . GLY A 1 83 ? -5.038 -2.382 0.995 1.00 98.56 83 GLY A N 1
ATOM 669 C CA . GLY A 1 83 ? -4.262 -2.054 2.180 1.00 98.56 83 GLY A CA 1
ATOM 670 C C . GLY A 1 83 ? -3.012 -1.239 1.898 1.00 98.56 83 GLY A C 1
ATOM 671 O O . GLY A 1 83 ? -2.596 -1.045 0.756 1.00 98.56 83 GLY A O 1
ATOM 672 N N . ALA A 1 84 ? -2.364 -0.785 2.962 1.00 98.44 84 ALA A N 1
ATOM 673 C CA . ALA A 1 84 ? -1.129 -0.026 2.851 1.00 98.44 84 ALA A CA 1
ATOM 674 C C . ALA A 1 84 ? -0.178 -0.352 4.002 1.00 98.44 84 ALA A C 1
ATOM 676 O O . ALA A 1 84 ? -0.564 -0.390 5.166 1.00 98.44 84 ALA A O 1
ATOM 677 N N . ALA A 1 85 ? 1.087 -0.599 3.680 1.00 98.19 85 ALA A N 1
ATOM 678 C CA . ALA A 1 85 ? 2.132 -0.790 4.670 1.00 98.19 85 ALA A CA 1
ATOM 679 C C . ALA A 1 85 ? 2.994 0.470 4.803 1.00 98.19 85 ALA A C 1
ATOM 681 O O . ALA A 1 85 ? 3.149 1.228 3.843 1.00 98.19 85 ALA A O 1
ATOM 682 N N . ASN A 1 86 ? 3.590 0.653 5.984 1.00 96.12 86 ASN A N 1
ATOM 683 C CA . ASN A 1 86 ? 4.536 1.739 6.267 1.00 96.12 86 ASN A CA 1
ATOM 684 C C . ASN A 1 86 ? 3.962 3.139 5.963 1.00 96.12 86 ASN A C 1
ATOM 686 O O . ASN A 1 86 ? 4.607 3.961 5.310 1.00 96.12 86 ASN A O 1
ATOM 690 N N . VAL A 1 87 ? 2.722 3.376 6.398 1.00 97.00 87 VAL A N 1
ATOM 691 C CA . VAL A 1 87 ? 1.997 4.645 6.239 1.00 97.00 87 VAL A CA 1
ATOM 692 C C . VAL A 1 87 ? 2.079 5.511 7.493 1.00 97.00 87 VAL A C 1
ATOM 694 O O . VAL A 1 87 ? 2.337 5.017 8.587 1.00 97.00 87 VAL A O 1
ATOM 697 N N . ASP A 1 88 ? 1.814 6.803 7.315 1.00 96.12 88 ASP A N 1
ATOM 698 C CA . ASP A 1 88 ? 1.581 7.761 8.396 1.00 96.12 88 ASP A CA 1
ATOM 699 C C . ASP A 1 88 ? 0.151 8.325 8.281 1.00 96.12 88 ASP A C 1
ATOM 701 O O . ASP A 1 88 ? -0.602 7.963 7.371 1.00 96.12 88 ASP A O 1
ATOM 705 N N . VAL A 1 89 ? -0.233 9.213 9.202 1.00 96.44 89 VAL A N 1
ATOM 706 C CA . VAL A 1 89 ? -1.565 9.843 9.228 1.00 96.44 89 VAL A CA 1
ATOM 707 C C . VAL A 1 89 ? -1.889 10.565 7.919 1.00 96.44 89 VAL A C 1
ATOM 709 O O . VAL A 1 89 ? -3.024 10.496 7.446 1.00 96.44 89 VAL A O 1
ATOM 712 N N . SER A 1 90 ? -0.913 11.259 7.329 1.00 96.81 90 SER A N 1
ATOM 713 C CA . SER A 1 90 ? -1.123 12.025 6.099 1.00 96.81 90 SER A CA 1
ATOM 714 C C . SER A 1 90 ? -1.392 11.101 4.916 1.00 96.81 90 SER A C 1
ATOM 716 O O . SER A 1 90 ? -2.319 11.346 4.145 1.00 96.81 90 SER A O 1
ATOM 718 N N . HIS A 1 91 ? -0.667 9.981 4.841 1.00 97.75 91 HIS A N 1
ATOM 719 C CA . HIS A 1 91 ? -0.913 8.948 3.849 1.00 97.75 91 HIS A CA 1
ATOM 720 C C . HIS A 1 91 ? -2.320 8.364 4.004 1.00 97.75 91 HIS A C 1
ATOM 722 O O . HIS A 1 91 ? -3.073 8.372 3.038 1.00 97.75 91 HIS A O 1
ATOM 728 N N . ILE A 1 92 ? -2.711 7.920 5.207 1.00 97.88 92 ILE A N 1
ATOM 729 C CA . ILE A 1 92 ? -4.042 7.324 5.443 1.00 97.88 92 ILE A CA 1
ATOM 730 C C . ILE A 1 92 ? -5.160 8.282 5.024 1.00 97.88 92 ILE A C 1
ATOM 732 O O . ILE A 1 92 ? -6.090 7.873 4.333 1.00 97.88 92 ILE A O 1
ATOM 736 N N . ARG A 1 93 ? -5.054 9.565 5.384 1.00 97.81 93 ARG A N 1
ATOM 737 C CA . ARG A 1 93 ? -6.040 10.579 4.984 1.00 97.81 93 ARG A CA 1
ATOM 738 C C . ARG A 1 93 ? -6.140 10.728 3.470 1.00 97.81 93 ARG A C 1
ATOM 740 O O . ARG A 1 93 ? -7.244 10.876 2.957 1.00 97.81 93 ARG A O 1
ATOM 747 N N . GLU A 1 94 ? -5.019 10.666 2.757 1.00 98.12 94 GLU A N 1
ATOM 748 C CA . GLU A 1 94 ? -5.032 10.739 1.297 1.00 98.12 94 GLU A CA 1
ATOM 749 C C . GLU A 1 94 ? -5.634 9.470 0.671 1.00 98.12 94 GLU A C 1
ATOM 751 O O . GLU A 1 94 ? -6.385 9.583 -0.292 1.00 98.12 94 GLU A O 1
ATOM 756 N N . TYR A 1 95 ? -5.409 8.279 1.246 1.00 98.38 95 TYR A N 1
ATOM 757 C CA . TYR A 1 95 ? -6.114 7.061 0.814 1.00 98.38 95 TYR A CA 1
ATOM 758 C C . TYR A 1 95 ? -7.632 7.208 0.965 1.00 98.38 95 TYR A C 1
ATOM 760 O O . TYR A 1 95 ? -8.366 7.021 -0.002 1.00 98.38 95 TYR A O 1
ATOM 768 N N . LEU A 1 96 ? -8.089 7.617 2.153 1.00 97.94 96 LEU A N 1
ATOM 769 C CA . LEU A 1 96 ? -9.512 7.797 2.464 1.00 97.94 96 LEU A CA 1
ATOM 770 C C . LEU A 1 96 ? -10.185 8.892 1.623 1.00 97.94 96 LEU A C 1
ATOM 772 O O . LEU A 1 96 ? -11.396 8.870 1.424 1.00 97.94 96 LEU A O 1
ATOM 776 N N . LYS A 1 97 ? -9.416 9.866 1.127 1.00 98.19 97 LYS A N 1
ATOM 777 C CA . LYS A 1 97 ? -9.926 10.934 0.260 1.00 98.19 97 LYS A CA 1
ATOM 778 C C . LYS A 1 97 ? -10.275 10.443 -1.148 1.00 98.19 97 LYS A C 1
ATOM 780 O O . LYS A 1 97 ? -11.182 10.999 -1.762 1.00 98.19 97 LYS A O 1
ATOM 785 N N . HIS A 1 98 ? -9.553 9.447 -1.664 1.00 97.56 98 HIS A N 1
ATOM 786 C CA . HIS A 1 98 ? -9.682 8.981 -3.055 1.00 97.56 98 HIS A CA 1
ATOM 787 C C . HIS A 1 98 ? -10.286 7.578 -3.184 1.00 97.56 98 HIS A C 1
ATOM 789 O O . HIS A 1 98 ? -10.515 7.107 -4.298 1.00 97.56 98 HIS A O 1
ATOM 795 N N . GLY A 1 99 ? -10.544 6.893 -2.072 1.00 94.06 99 GLY A N 1
ATOM 796 C CA . GLY A 1 99 ? -11.100 5.547 -2.070 1.00 94.06 99 GLY A CA 1
ATOM 797 C C . GLY A 1 99 ? -11.213 4.967 -0.667 1.00 94.06 99 GLY A C 1
ATOM 798 O O . GLY A 1 99 ? -11.442 5.681 0.307 1.00 94.06 99 GLY A O 1
ATOM 799 N N . GLU A 1 100 ? -11.047 3.653 -0.578 1.00 90.94 100 GLU A N 1
ATOM 800 C CA . GLU A 1 100 ? -11.123 2.903 0.674 1.00 90.94 100 GLU A CA 1
ATOM 801 C C . GLU A 1 100 ? -9.735 2.418 1.107 1.00 90.94 100 GLU A C 1
ATOM 803 O O . GLU A 1 100 ? -8.843 2.182 0.286 1.00 90.94 100 GLU A O 1
ATOM 808 N N . LEU A 1 101 ? -9.562 2.239 2.416 1.00 98.19 101 LEU A N 1
ATOM 809 C CA . LEU A 1 101 ? -8.393 1.594 2.998 1.00 98.19 101 LEU A CA 1
ATOM 810 C C . LEU A 1 101 ? -8.868 0.605 4.058 1.00 98.19 101 LEU A C 1
ATOM 812 O O . LEU A 1 101 ? -9.247 1.000 5.153 1.00 98.19 101 LEU A O 1
ATOM 816 N N . ASP A 1 102 ? -8.849 -0.680 3.724 1.00 98.56 102 ASP A N 1
ATOM 817 C CA . ASP A 1 102 ? -9.416 -1.732 4.569 1.00 98.56 102 ASP A CA 1
ATOM 818 C C . ASP A 1 102 ? -8.461 -2.118 5.710 1.00 98.56 102 ASP A C 1
ATOM 820 O O . ASP A 1 102 ? -8.883 -2.502 6.803 1.00 98.56 102 ASP A O 1
ATOM 824 N N . ILE A 1 103 ? -7.150 -2.038 5.460 1.00 98.62 103 ILE A N 1
ATOM 825 C CA . ILE A 1 103 ? -6.131 -2.529 6.389 1.00 98.62 103 ILE A CA 1
ATOM 826 C C . ILE A 1 103 ? -4.791 -1.806 6.236 1.00 98.62 103 ILE A C 1
ATOM 828 O O . ILE A 1 103 ? -4.287 -1.611 5.127 1.00 98.62 103 ILE A O 1
ATOM 832 N N . ILE A 1 104 ? -4.152 -1.491 7.362 1.00 98.38 104 ILE A N 1
ATOM 833 C CA . ILE A 1 104 ? -2.748 -1.078 7.388 1.00 98.38 104 ILE A CA 1
ATOM 834 C C . ILE A 1 104 ? -1.857 -2.160 7.988 1.00 98.38 104 ILE A C 1
ATOM 836 O O . ILE A 1 104 ? -2.250 -2.860 8.921 1.00 98.38 104 ILE A O 1
ATOM 840 N N . GLN A 1 105 ? -0.632 -2.266 7.471 1.00 98.06 105 GLN A N 1
ATOM 841 C CA . GLN A 1 105 ? 0.439 -3.009 8.132 1.00 98.06 105 GLN A CA 1
ATOM 842 C C . GLN A 1 105 ? 1.493 -2.030 8.648 1.00 98.06 105 GLN A C 1
ATOM 844 O O . GLN A 1 105 ? 2.124 -1.305 7.871 1.00 98.06 105 GLN A O 1
ATOM 849 N N . ALA A 1 106 ? 1.702 -2.018 9.956 1.00 94.56 106 ALA A N 1
ATOM 850 C CA . ALA A 1 106 ? 2.589 -1.073 10.611 1.00 94.56 106 ALA A CA 1
ATOM 851 C C . ALA A 1 106 ? 3.391 -1.768 11.707 1.00 94.56 106 ALA A C 1
ATOM 853 O O . ALA A 1 106 ? 2.957 -2.763 12.267 1.00 94.56 106 ALA A O 1
ATOM 854 N N . LYS A 1 107 ? 4.579 -1.242 12.002 1.00 92.50 107 LYS A N 1
ATOM 855 C CA . LYS A 1 107 ? 5.451 -1.805 13.031 1.00 92.50 107 LYS A CA 1
ATOM 856 C C . LYS A 1 107 ? 4.807 -1.627 14.406 1.00 92.50 107 LYS A C 1
ATOM 858 O O . LYS A 1 107 ? 4.575 -0.492 14.821 1.00 92.50 107 LYS A O 1
ATOM 863 N N . TYR A 1 108 ? 4.572 -2.728 15.115 1.00 94.56 108 TYR A N 1
ATOM 864 C CA . TYR A 1 108 ? 4.054 -2.680 16.476 1.00 94.56 108 TYR A CA 1
ATOM 865 C C . TYR A 1 108 ? 4.609 -3.819 17.336 1.00 94.56 108 TYR A C 1
ATOM 867 O O . TYR A 1 108 ? 4.600 -4.986 16.959 1.00 94.56 108 TYR A O 1
ATOM 875 N N . SER A 1 109 ? 5.144 -3.485 18.508 1.00 94.38 109 SER A N 1
ATOM 876 C CA . SER A 1 109 ? 5.668 -4.466 19.463 1.00 94.38 109 SER A CA 1
ATOM 877 C C . SER A 1 109 ? 5.724 -3.880 20.873 1.00 94.38 109 SER A C 1
ATOM 879 O O . SER A 1 109 ? 5.574 -2.677 21.058 1.00 94.38 109 SER A O 1
ATOM 881 N N . ILE A 1 110 ? 6.039 -4.704 21.878 1.00 94.62 110 ILE A N 1
ATOM 882 C CA . ILE A 1 110 ? 6.295 -4.221 23.251 1.00 94.62 110 ILE A CA 1
ATOM 883 C C . ILE A 1 110 ? 7.375 -3.121 23.268 1.00 94.62 110 ILE A C 1
ATOM 885 O O . ILE A 1 110 ? 7.302 -2.200 24.078 1.00 94.62 110 ILE A O 1
ATOM 889 N N . LEU A 1 111 ? 8.354 -3.204 22.361 1.00 95.69 111 LEU A N 1
ATOM 890 C CA . LEU A 1 111 ? 9.461 -2.252 22.248 1.00 95.69 111 LEU A CA 1
ATOM 891 C C . LEU A 1 111 ? 9.144 -1.046 21.353 1.00 95.69 111 LEU A C 1
ATOM 893 O O . LEU A 1 111 ? 9.888 -0.070 21.372 1.00 95.69 111 LEU A O 1
ATOM 897 N N . ASP A 1 112 ? 8.079 -1.108 20.553 1.00 91.62 112 ASP A N 1
ATOM 898 C CA . ASP A 1 112 ? 7.715 -0.062 19.599 1.00 91.62 112 ASP A CA 1
ATOM 899 C C . ASP A 1 112 ? 6.197 0.115 19.560 1.00 91.62 112 ASP A C 1
ATOM 901 O O . ASP A 1 112 ? 5.473 -0.646 18.916 1.00 91.62 112 ASP A O 1
ATOM 905 N N . ARG A 1 113 ? 5.732 1.123 20.300 1.00 94.81 113 ARG A N 1
ATOM 906 C CA . ARG A 1 113 ? 4.313 1.440 20.502 1.00 94.81 113 ARG A CA 1
ATOM 907 C C . ARG A 1 113 ? 3.927 2.785 19.880 1.00 94.81 113 ARG A C 1
ATOM 909 O O . ARG A 1 113 ? 2.871 3.319 20.199 1.00 94.81 113 ARG A O 1
ATOM 916 N N . ALA A 1 114 ? 4.760 3.341 18.991 1.00 91.38 114 ALA A N 1
ATOM 917 C CA . ALA A 1 114 ? 4.535 4.662 18.389 1.00 91.38 114 ALA A CA 1
ATOM 918 C C . ALA A 1 114 ? 3.198 4.755 17.627 1.00 91.38 114 ALA A C 1
ATOM 920 O O . ALA A 1 114 ? 2.564 5.802 17.582 1.00 91.38 114 ALA A O 1
ATOM 921 N N . LEU A 1 115 ? 2.733 3.633 17.082 1.00 91.75 115 LEU A N 1
ATOM 922 C CA . LEU A 1 115 ? 1.437 3.494 16.421 1.00 91.75 115 LEU A CA 1
ATOM 923 C C . LEU A 1 115 ? 0.232 3.859 17.325 1.00 91.75 115 LEU A C 1
ATOM 925 O O . LEU A 1 115 ? -0.803 4.281 16.810 1.00 91.75 115 LEU A O 1
ATOM 929 N N . GLU A 1 116 ? 0.344 3.740 18.654 1.00 94.50 116 GLU A N 1
ATOM 930 C CA . GLU A 1 116 ? -0.763 3.993 19.593 1.00 94.50 116 GLU A CA 1
ATOM 931 C C . GLU A 1 116 ? -1.215 5.447 19.677 1.00 94.50 116 GLU A C 1
ATOM 933 O O . GLU A 1 116 ? -2.375 5.694 20.004 1.00 94.50 116 GLU A O 1
ATOM 938 N N . THR A 1 117 ? -0.331 6.405 19.397 1.00 91.81 117 THR A N 1
ATOM 939 C CA . THR A 1 117 ? -0.637 7.822 19.617 1.00 91.81 117 THR A CA 1
ATOM 940 C C . THR A 1 117 ? -1.521 8.399 18.522 1.00 91.81 117 THR A C 1
ATOM 942 O O . THR A 1 117 ? -2.469 9.117 18.823 1.00 91.81 117 THR A O 1
ATOM 945 N N . GLU A 1 118 ? -1.232 8.081 17.259 1.00 88.25 118 GLU A N 1
ATOM 946 C CA . GLU A 1 118 ? -1.893 8.724 16.117 1.00 88.25 118 GLU A CA 1
ATOM 947 C C . GLU A 1 118 ? -2.557 7.735 15.153 1.00 88.25 118 GLU A C 1
ATOM 949 O O . GLU A 1 118 ? -3.693 7.954 14.730 1.00 88.25 118 GLU A O 1
ATOM 954 N N . LEU A 1 119 ? -1.892 6.623 14.821 1.00 94.38 119 LEU A N 1
ATOM 955 C CA . LEU A 1 119 ? -2.393 5.691 13.808 1.00 94.38 119 LEU A CA 1
ATOM 956 C C . LEU A 1 119 ? -3.548 4.832 14.323 1.00 94.38 119 LEU A C 1
ATOM 958 O O . LEU A 1 119 ? -4.548 4.689 13.622 1.00 94.38 119 LEU A O 1
ATOM 962 N N . LEU A 1 120 ? -3.447 4.277 15.535 1.00 95.81 120 LEU A N 1
ATOM 963 C CA . LEU A 1 120 ? -4.511 3.439 16.099 1.00 95.81 120 LEU A CA 1
ATOM 964 C C . LEU A 1 120 ? -5.836 4.184 16.302 1.00 95.81 120 LEU A C 1
ATOM 966 O O . LEU A 1 120 ? -6.865 3.629 15.908 1.00 95.81 120 LEU A O 1
ATOM 970 N N . PRO A 1 121 ? -5.859 5.403 16.880 1.00 96.56 121 PRO A N 1
ATOM 971 C CA . PRO A 1 121 ? -7.089 6.179 16.994 1.00 96.56 121 PRO A CA 1
ATOM 972 C C . PRO A 1 121 ? -7.735 6.451 15.633 1.00 96.56 121 PRO A C 1
ATOM 974 O O . PRO A 1 121 ? -8.923 6.184 15.473 1.00 96.56 121 PRO A O 1
ATOM 977 N N . LEU A 1 122 ? -6.941 6.879 14.643 1.00 96.88 122 LEU A N 1
ATOM 978 C CA . LEU A 1 122 ? -7.421 7.151 13.287 1.00 96.88 122 LEU A CA 1
ATOM 979 C C . LEU A 1 122 ? -7.985 5.892 12.613 1.00 96.88 122 LEU A C 1
ATOM 981 O O . LEU A 1 122 ? -9.062 5.924 12.025 1.00 96.88 122 LEU A O 1
ATOM 985 N N . CYS A 1 123 ? -7.280 4.762 12.718 1.00 97.44 123 CYS A N 1
ATOM 986 C CA . CYS A 1 123 ? -7.748 3.503 12.144 1.00 97.44 123 CYS A CA 1
ATOM 987 C C . CYS A 1 123 ? -9.052 3.043 12.800 1.00 97.44 123 CYS A C 1
ATOM 989 O O . CYS A 1 123 ? -9.967 2.612 12.106 1.00 97.44 123 CYS A O 1
ATOM 991 N N . ARG A 1 124 ? -9.177 3.191 14.126 1.00 97.31 124 ARG A N 1
ATOM 992 C CA . ARG A 1 124 ? -10.412 2.867 14.848 1.00 97.31 124 ARG A CA 1
ATOM 993 C C . ARG A 1 124 ? -11.579 3.757 14.417 1.00 97.31 124 ARG A C 1
ATOM 995 O O . ARG A 1 124 ? -12.677 3.239 14.251 1.00 97.31 124 ARG A O 1
ATOM 1002 N N . GLU A 1 125 ? -11.347 5.057 14.246 1.00 97.44 125 GLU A N 1
ATOM 1003 C CA . GLU A 1 125 ? -12.361 6.021 13.795 1.00 97.44 125 GLU A CA 1
ATOM 1004 C C . GLU A 1 125 ? -12.927 5.657 12.415 1.00 97.44 125 GLU A C 1
ATOM 1006 O O . GLU A 1 125 ? -14.136 5.722 12.209 1.00 97.44 125 GLU A O 1
ATOM 1011 N N . HIS A 1 126 ? -12.067 5.212 11.498 1.00 97.62 126 HIS A N 1
ATOM 1012 C CA . HIS A 1 126 ? -12.443 4.895 10.118 1.00 97.62 126 HIS A CA 1
ATOM 1013 C C . HIS A 1 126 ? -12.703 3.404 9.847 1.00 97.62 126 HIS A C 1
ATOM 1015 O O . HIS A 1 126 ? -12.920 3.027 8.700 1.00 97.62 126 HIS A O 1
ATOM 1021 N N . GLY A 1 127 ? -12.688 2.543 10.872 1.00 97.62 127 GLY A N 1
ATOM 1022 C CA . GLY A 1 127 ? -12.928 1.103 10.708 1.00 97.62 127 GLY A CA 1
ATOM 1023 C C . GLY A 1 127 ? -11.815 0.345 9.968 1.00 97.62 127 GLY A C 1
ATOM 1024 O O . GLY A 1 127 ? -12.068 -0.717 9.408 1.00 97.62 127 GLY A O 1
ATOM 1025 N N . ILE A 1 128 ? -10.590 0.871 9.974 1.00 98.44 128 ILE A N 1
ATOM 1026 C CA . ILE A 1 128 ? -9.421 0.288 9.307 1.00 98.44 128 ILE A CA 1
ATOM 1027 C C . ILE A 1 128 ? -8.796 -0.778 10.211 1.00 98.44 128 ILE A C 1
ATOM 1029 O O . ILE A 1 128 ? -8.478 -0.521 11.377 1.00 98.44 128 ILE A O 1
ATOM 1033 N N . VAL A 1 129 ? -8.564 -1.975 9.671 1.00 98.38 129 VAL A N 1
ATOM 1034 C CA . VAL A 1 129 ? -7.873 -3.050 10.395 1.00 98.38 129 VAL A CA 1
ATOM 1035 C C . VAL A 1 129 ? -6.391 -2.706 10.551 1.00 98.38 129 VAL A C 1
ATOM 1037 O O . VAL A 1 129 ? -5.744 -2.240 9.615 1.00 98.38 129 VAL A O 1
ATOM 1040 N N . VAL A 1 130 ? -5.818 -2.975 11.724 1.00 97.56 130 VAL A N 1
ATOM 1041 C CA . VAL A 1 130 ? -4.382 -2.790 11.970 1.00 97.56 130 VAL A CA 1
ATOM 1042 C C . VAL A 1 130 ? -3.704 -4.140 12.148 1.00 97.56 130 VAL A C 1
ATOM 1044 O O . VAL A 1 130 ? -4.032 -4.895 13.061 1.00 97.56 130 VAL A O 1
ATOM 1047 N N . GLN A 1 131 ? -2.733 -4.422 11.282 1.00 96.44 131 GLN A N 1
ATOM 1048 C CA . GLN A 1 131 ? -1.815 -5.548 11.401 1.00 96.44 131 GLN A CA 1
ATOM 1049 C C . GLN A 1 131 ? -0.459 -5.044 11.914 1.00 96.44 131 GLN A C 1
ATOM 1051 O O . GLN A 1 131 ? 0.216 -4.279 11.220 1.00 96.44 131 GLN A O 1
ATOM 1056 N N . GLY A 1 132 ? -0.108 -5.459 13.134 1.00 86.69 132 GLY A N 1
ATOM 1057 C CA . GLY A 1 132 ? 1.145 -5.128 13.827 1.00 86.69 132 GLY A CA 1
ATOM 1058 C C . GLY A 1 132 ? 2.324 -6.023 13.474 1.00 86.69 132 GLY A C 1
ATOM 1059 O O . GLY A 1 132 ? 2.068 -7.176 13.052 1.00 86.69 132 GLY A O 1
#

InterPro domains:
  IPR020471 Aldo-keto reductase [PR00069] (36-54)
  IPR020471 Aldo-keto reductase [PR00069] (70-87)
  IPR020471 Aldo-keto reductase [PR00069] (104-132)
  IPR023210 NADP-dependent oxidoreductase domain [PF00248] (20-130)
  IPR036812 NAD(P)-dependent oxidoreductase domain superfamily [G3DSA:3.20.20.100] (1-132)
  IPR036812 NAD(P)-dependent oxidoreductase domain superfamily [SSF51430] (12-131)
  IPR050523 Aldo/Keto Reductase Detoxification and Biosynthesis [PTHR43364] (20-130)

pLDDT: mean 96.05, std 3.49, range [76.75, 98.75]

Organism: NCBI:txid436295